Protein AF-A0A101F7F6-F1 (afdb_monomer_lite)

Secondary structure (DSSP, 8-state):
-HHHHHHHHHHHTSHHHHHHHHHHHHHHHHHHHHHHHS-TT--SS-HHHHHHHHHHHHHHHHHHHHH-TTTS--PPPTTS-GGGS--S---PPPP-

Sequence (96 aa):
MLIMAQRQMKYEHQPWFRRLQRWRAGQEGTISELKRRYGVGRTLYREHAGCRRWVGGVIWGYNLKVAFPSLLPQMPNSTKPLSLYAAPDVGVPRAG

Foldseek 3Di:
DVVVVVVVVVVCPDPVNVVVVVVVVVVVVVVVCCVPPVVLVDFPDDDPVSNVVSVVVSVVVVVCCVVPVPVDDPDPPPPDDCVVVPDPDPDDDDDD

pLDDT: mean 75.15, std 18.28, range [37.12, 95.06]

Radius of gyration: 20.95 Å; chains: 1; bounding box: 33×30×70 Å

Structure (mmCIF, N/CA/C/O backbone):
data_AF-A0A101F7F6-F1
#
_entry.id   AF-A0A101F7F6-F1
#
loop_
_atom_site.group_PDB
_atom_site.id
_atom_site.type_symbol
_atom_site.label_atom_id
_atom_site.label_alt_id
_atom_site.label_comp_id
_atom_site.label_asym_id
_atom_site.label_entity_id
_atom_site.label_seq_id
_atom_site.pdbx_PDB_ins_code
_atom_site.Cartn_x
_atom_site.Cartn_y
_atom_site.Cartn_z
_atom_site.occupancy
_atom_site.B_iso_or_equiv
_atom_site.auth_seq_id
_atom_site.auth_comp_id
_atom_site.auth_asym_id
_atom_site.auth_atom_id
_atom_site.pdbx_PDB_model_num
ATOM 1 N N . MET A 1 1 ? -1.951 -18.947 30.165 1.00 63.28 1 MET A N 1
ATOM 2 C CA . MET A 1 1 ? -2.299 -18.640 28.753 1.00 63.28 1 MET A CA 1
ATOM 3 C C . MET A 1 1 ? -3.677 -17.990 28.590 1.00 63.28 1 MET A C 1
ATOM 5 O O . MET A 1 1 ? -3.756 -16.986 27.895 1.00 63.28 1 MET A O 1
ATOM 9 N N . LEU A 1 2 ? -4.735 -18.471 29.259 1.00 69.19 2 LEU A N 1
ATOM 10 C CA . LEU A 1 2 ? -6.109 -17.934 29.143 1.00 69.19 2 LEU A CA 1
ATOM 11 C C . LEU A 1 2 ? -6.263 -16.421 29.417 1.00 69.19 2 LEU A C 1
ATOM 13 O O . LEU A 1 2 ? -6.993 -15.741 28.702 1.00 69.19 2 LEU A O 1
ATOM 17 N N . ILE A 1 3 ? -5.526 -15.869 30.386 1.00 67.88 3 ILE A N 1
ATOM 18 C CA . ILE A 1 3 ? -5.598 -14.435 30.737 1.00 67.88 3 ILE A CA 1
ATOM 19 C C . ILE A 1 3 ? -5.051 -13.531 29.612 1.00 67.88 3 ILE A C 1
ATOM 21 O O . ILE A 1 3 ? -5.594 -12.456 29.358 1.00 67.88 3 ILE A O 1
ATOM 25 N N . MET A 1 4 ? -4.007 -13.970 28.899 1.00 61.78 4 MET A N 1
ATOM 26 C CA . MET A 1 4 ? -3.455 -13.229 27.755 1.00 61.78 4 MET A CA 1
ATOM 27 C C . MET A 1 4 ? -4.424 -13.248 26.567 1.00 61.78 4 MET A C 1
ATOM 29 O O . MET A 1 4 ? -4.658 -12.208 25.957 1.00 61.78 4 MET A O 1
ATOM 33 N N . ALA A 1 5 ? -5.051 -14.397 26.295 1.00 69.06 5 ALA A N 1
ATOM 34 C CA . ALA A 1 5 ? -6.041 -14.542 25.227 1.00 69.06 5 ALA A CA 1
ATOM 35 C C . ALA A 1 5 ? -7.285 -13.665 25.461 1.00 69.06 5 ALA A C 1
ATOM 37 O O . ALA A 1 5 ? -7.733 -12.968 24.554 1.00 69.06 5 ALA A O 1
ATOM 38 N N . GLN A 1 6 ? -7.794 -13.610 26.697 1.00 67.69 6 GLN A N 1
ATOM 39 C CA . GLN A 1 6 ? -8.926 -12.742 27.046 1.00 67.69 6 GLN A CA 1
ATOM 40 C C . GLN A 1 6 ? -8.594 -11.248 26.921 1.00 67.69 6 GLN A C 1
ATOM 42 O O . GLN A 1 6 ? -9.457 -10.463 26.525 1.00 67.69 6 GLN A O 1
ATOM 47 N N . ARG A 1 7 ? -7.354 -10.833 27.230 1.00 66.62 7 ARG A N 1
ATOM 48 C CA . ARG A 1 7 ? -6.904 -9.451 26.988 1.00 66.62 7 ARG A CA 1
ATOM 49 C C . ARG A 1 7 ? -6.882 -9.135 25.497 1.00 66.62 7 ARG A C 1
ATOM 51 O O . ARG A 1 7 ? -7.491 -8.143 25.112 1.00 66.62 7 ARG A O 1
ATOM 58 N N . GLN A 1 8 ? -6.260 -9.983 24.674 1.00 69.19 8 GLN A N 1
ATOM 59 C CA . GLN A 1 8 ? -6.221 -9.805 23.214 1.00 69.19 8 GLN A CA 1
ATOM 60 C C . GLN A 1 8 ? -7.632 -9.694 22.631 1.00 69.19 8 GLN A C 1
ATOM 62 O O . GLN A 1 8 ? -7.932 -8.711 21.963 1.00 69.19 8 GLN A O 1
ATOM 67 N N . MET A 1 9 ? -8.549 -10.587 23.014 1.00 71.12 9 MET A N 1
ATOM 68 C CA . MET A 1 9 ? -9.944 -10.516 22.573 1.00 71.12 9 MET A CA 1
ATOM 69 C C . MET A 1 9 ? -10.610 -9.183 22.933 1.00 71.12 9 MET A C 1
ATOM 71 O O . MET A 1 9 ? -11.278 -8.586 22.092 1.00 71.12 9 MET A O 1
ATOM 75 N N . LYS A 1 10 ? -10.432 -8.664 24.154 1.00 74.81 10 LYS A N 1
ATOM 76 C CA . LYS A 1 10 ? -11.013 -7.362 24.534 1.00 74.81 10 LYS A CA 1
ATOM 77 C C . LYS A 1 10 ? -10.436 -6.199 23.724 1.00 74.81 10 LYS A C 1
ATOM 79 O O . LYS A 1 10 ? -11.175 -5.257 23.452 1.00 74.81 10 LYS A O 1
ATOM 84 N N . TYR A 1 11 ? -9.161 -6.252 23.333 1.00 75.94 11 TYR A N 1
ATOM 85 C CA . TYR A 1 11 ? -8.545 -5.261 22.442 1.00 75.94 11 TYR A CA 1
ATOM 86 C C . TYR A 1 11 ? -9.033 -5.401 20.995 1.00 75.94 11 TYR A C 1
ATOM 88 O O . TYR A 1 11 ? -9.371 -4.399 20.366 1.00 75.94 11 TYR A O 1
ATOM 96 N N . GLU A 1 12 ? -9.161 -6.628 20.492 1.00 81.69 12 GLU A N 1
ATOM 97 C CA . GLU A 1 12 ? -9.593 -6.912 19.120 1.00 81.69 12 GLU A CA 1
ATOM 98 C C . GLU A 1 12 ? -11.047 -6.503 18.852 1.00 81.69 12 GLU A C 1
ATOM 100 O O . GLU A 1 12 ? -11.397 -6.033 17.764 1.00 81.69 12 GLU A O 1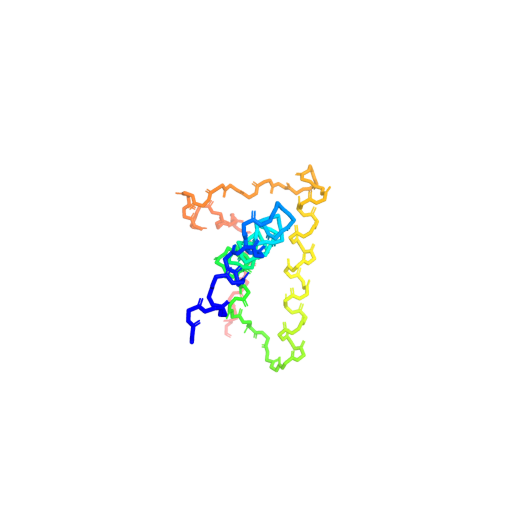
ATOM 105 N N . HIS A 1 13 ? -11.905 -6.608 19.869 1.00 84.94 13 HIS A N 1
ATOM 106 C CA . HIS A 1 13 ? -13.300 -6.189 19.771 1.00 84.94 13 HIS A CA 1
ATOM 107 C C . HIS A 1 13 ? -13.487 -4.669 19.787 1.00 84.94 13 HIS A C 1
ATOM 109 O O . HIS A 1 13 ? -14.593 -4.214 19.472 1.00 84.94 13 HIS A O 1
ATOM 115 N N . GLN A 1 14 ? -12.459 -3.873 20.104 1.00 91.44 14 GLN A N 1
ATOM 116 C CA . GLN A 1 14 ? -12.608 -2.421 20.158 1.00 91.44 14 GLN A CA 1
ATOM 117 C C . GLN A 1 14 ? -12.906 -1.849 18.759 1.00 91.44 14 GLN A C 1
ATOM 119 O O . GLN A 1 14 ? -12.308 -2.282 17.768 1.00 91.44 14 GLN A O 1
ATOM 124 N N . PRO A 1 15 ? -13.814 -0.861 18.636 1.00 91.19 15 PRO A N 1
ATOM 125 C CA . PRO A 1 15 ? -14.208 -0.316 17.335 1.00 91.19 15 PRO A CA 1
ATOM 126 C C . PRO A 1 15 ? -13.035 0.225 16.505 1.00 91.19 15 PRO A C 1
ATOM 128 O O . PRO A 1 15 ? -13.009 0.050 15.284 1.00 91.19 15 PRO A O 1
ATOM 131 N N . TRP A 1 16 ? -12.045 0.846 17.156 1.00 91.75 16 TRP A N 1
ATOM 132 C CA . TRP A 1 16 ? -10.844 1.350 16.485 1.00 91.75 16 TRP A CA 1
ATOM 133 C C . TRP A 1 16 ? -9.968 0.211 15.947 1.00 91.75 16 TRP A C 1
ATOM 135 O O . TRP A 1 16 ? -9.435 0.328 14.845 1.00 91.75 16 TRP A O 1
ATOM 145 N N . PHE A 1 17 ? -9.875 -0.913 16.666 1.00 92.31 17 PHE A N 1
ATOM 146 C CA . PHE A 1 17 ? -9.077 -2.062 16.246 1.00 92.31 17 PHE A CA 1
ATOM 147 C C . PHE A 1 17 ? -9.697 -2.733 15.023 1.00 92.31 17 PHE A C 1
ATOM 149 O O . PHE A 1 17 ? -9.010 -2.996 14.037 1.00 92.31 17 PHE A O 1
ATOM 156 N N . ARG A 1 18 ? -11.023 -2.917 15.021 1.00 91.38 18 ARG A N 1
ATOM 157 C CA . ARG A 1 18 ? -11.740 -3.424 13.839 1.00 91.38 18 ARG A CA 1
ATOM 158 C C . ARG A 1 18 ? -11.573 -2.497 12.636 1.00 91.38 18 ARG A C 1
ATOM 160 O O . ARG A 1 18 ? -11.439 -2.974 11.513 1.00 91.38 18 ARG A O 1
ATOM 167 N N . ARG A 1 19 ? -11.566 -1.175 12.849 1.00 93.06 19 ARG A N 1
ATOM 168 C CA . ARG A 1 19 ? -11.309 -0.194 11.782 1.00 93.06 19 ARG A CA 1
ATOM 169 C C . ARG A 1 19 ? -9.890 -0.331 11.226 1.00 93.06 19 ARG A C 1
ATOM 171 O O . ARG A 1 19 ? -9.732 -0.356 10.010 1.00 93.06 19 ARG A O 1
ATOM 178 N N . LEU A 1 20 ? -8.889 -0.485 12.093 1.00 93.56 20 LEU A N 1
ATOM 179 C CA . LEU A 1 20 ? -7.501 -0.730 11.696 1.00 93.56 20 LEU A CA 1
ATOM 180 C C . LEU A 1 20 ? -7.352 -2.040 10.906 1.00 93.56 20 LEU A C 1
ATOM 182 O O . LEU A 1 20 ? -6.700 -2.056 9.866 1.00 93.56 20 LEU A O 1
ATOM 186 N N . GLN A 1 21 ? -7.984 -3.121 11.366 1.00 93.00 21 GLN A N 1
ATOM 187 C CA . GLN A 1 21 ? -7.996 -4.412 10.672 1.00 93.00 21 GLN A CA 1
ATOM 188 C C . GLN A 1 21 ? -8.615 -4.301 9.275 1.00 93.00 21 GLN A C 1
ATOM 190 O O . GLN A 1 21 ? -8.011 -4.7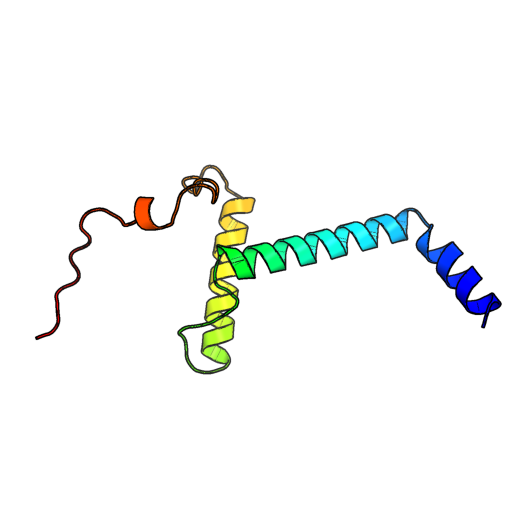45 8.303 1.00 93.00 21 GLN A O 1
ATOM 195 N N . ARG A 1 22 ? -9.769 -3.632 9.138 1.00 93.38 22 ARG A N 1
ATOM 196 C CA . ARG A 1 22 ? -10.377 -3.375 7.820 1.00 93.38 22 ARG A CA 1
ATOM 197 C C . ARG A 1 22 ? -9.468 -2.549 6.916 1.00 93.38 22 ARG A C 1
ATOM 199 O O . ARG A 1 22 ? -9.377 -2.839 5.729 1.00 93.38 22 ARG A O 1
ATOM 206 N N . TRP A 1 23 ? -8.794 -1.540 7.465 1.00 93.25 23 TRP A N 1
ATOM 207 C CA . TRP A 1 23 ? -7.837 -0.737 6.707 1.00 93.25 23 TRP A CA 1
ATOM 208 C C . TRP A 1 23 ? -6.669 -1.592 6.196 1.00 93.25 23 TRP A C 1
ATOM 210 O O . TRP A 1 23 ? -6.354 -1.526 5.010 1.00 93.25 23 TRP A O 1
ATOM 220 N N . ARG A 1 24 ? -6.090 -2.461 7.040 1.00 95.06 24 ARG A N 1
ATOM 221 C CA . ARG A 1 24 ? -5.044 -3.410 6.618 1.00 95.06 24 ARG A CA 1
ATOM 222 C C . ARG A 1 24 ? -5.535 -4.370 5.539 1.00 95.06 24 ARG A C 1
ATOM 224 O O . ARG A 1 24 ? -4.879 -4.492 4.511 1.00 95.06 24 ARG A O 1
ATOM 231 N N . ALA A 1 25 ? -6.707 -4.973 5.727 1.00 94.69 25 ALA A N 1
ATOM 232 C CA . ALA A 1 25 ? -7.305 -5.859 4.732 1.00 94.69 25 ALA A CA 1
ATOM 233 C C . ALA A 1 25 ? -7.548 -5.137 3.391 1.00 94.69 25 ALA A C 1
ATOM 235 O O . ALA A 1 25 ? -7.318 -5.705 2.327 1.00 94.69 25 ALA A O 1
ATOM 236 N N . GLY A 1 26 ? -7.944 -3.859 3.422 1.00 93.44 26 GLY A N 1
ATOM 237 C CA . GLY A 1 26 ? -8.069 -3.029 2.220 1.00 93.44 26 GLY A CA 1
ATOM 238 C C . GLY A 1 26 ? -6.733 -2.797 1.501 1.00 93.44 26 GLY A C 1
ATOM 239 O O . GLY A 1 26 ? -6.670 -2.867 0.270 1.00 93.44 26 GLY A O 1
ATOM 240 N N . GLN A 1 27 ? -5.649 -2.582 2.253 1.00 92.31 27 GLN A N 1
ATOM 241 C CA . GLN A 1 27 ? -4.297 -2.477 1.689 1.00 92.31 27 GLN A CA 1
ATOM 242 C C . GLN A 1 27 ? -3.834 -3.808 1.080 1.00 92.31 27 GLN A C 1
ATOM 244 O O . GLN A 1 27 ? -3.336 -3.828 -0.043 1.00 92.31 27 GLN A O 1
ATOM 249 N N . GLU A 1 28 ? -4.058 -4.932 1.763 1.00 94.19 28 GLU A N 1
ATOM 250 C CA . GLU A 1 28 ? -3.755 -6.269 1.235 1.00 94.19 28 GLU A CA 1
ATOM 251 C C . GLU A 1 28 ? -4.554 -6.580 -0.038 1.00 94.19 28 GLU A C 1
ATOM 253 O O . GLU A 1 28 ? -4.002 -7.125 -0.998 1.00 94.19 28 GLU A O 1
ATOM 258 N N . GLY A 1 29 ? -5.824 -6.164 -0.090 1.00 92.94 29 GLY A N 1
ATOM 259 C CA . GLY A 1 29 ? -6.665 -6.242 -1.284 1.00 92.94 29 GLY A CA 1
ATOM 260 C C . GLY A 1 29 ? -6.074 -5.464 -2.458 1.00 92.94 29 GLY A C 1
ATOM 261 O O . GLY A 1 29 ? -5.925 -6.017 -3.548 1.00 92.94 29 GLY A O 1
ATOM 262 N N . THR A 1 30 ? -5.645 -4.224 -2.213 1.00 91.25 30 THR A N 1
ATOM 263 C CA . THR A 1 30 ? -4.972 -3.387 -3.220 1.00 91.25 30 THR A CA 1
ATOM 264 C C . THR A 1 30 ? -3.689 -4.048 -3.725 1.00 91.25 30 THR A C 1
ATOM 266 O O . THR A 1 30 ? -3.479 -4.170 -4.928 1.00 91.25 30 THR A O 1
ATOM 269 N N . ILE A 1 31 ? -2.841 -4.555 -2.825 1.00 89.50 31 ILE A N 1
ATOM 270 C CA . ILE A 1 31 ? -1.600 -5.249 -3.201 1.00 89.50 31 ILE A CA 1
ATOM 271 C C . ILE A 1 31 ? -1.903 -6.506 -4.029 1.00 89.50 31 ILE A C 1
ATOM 273 O O . ILE A 1 31 ? -1.206 -6.787 -5.006 1.00 89.50 31 ILE A O 1
ATOM 277 N N . SER A 1 32 ? -2.939 -7.264 -3.666 1.00 90.44 32 SER A N 1
ATOM 278 C CA . SER A 1 32 ? -3.380 -8.445 -4.414 1.00 90.44 32 SER A CA 1
ATOM 279 C C . SER A 1 32 ? -3.856 -8.079 -5.823 1.00 90.44 32 SER A C 1
ATOM 281 O O . SER A 1 32 ? -3.474 -8.733 -6.797 1.00 90.44 32 SER A O 1
ATOM 283 N N . GLU A 1 33 ? -4.619 -6.991 -5.961 1.00 89.00 33 GLU A N 1
ATOM 284 C CA . GLU A 1 33 ? -5.036 -6.460 -7.259 1.00 89.00 33 GLU A CA 1
ATOM 285 C C . GLU A 1 33 ? -3.830 -6.049 -8.112 1.00 89.00 33 GLU A C 1
ATOM 287 O O . GLU A 1 33 ? -3.716 -6.489 -9.258 1.00 89.00 33 GLU A O 1
ATOM 292 N N . LEU A 1 34 ? -2.889 -5.288 -7.546 1.00 88.12 34 LEU A N 1
ATOM 293 C CA . LEU A 1 34 ? -1.659 -4.877 -8.227 1.00 88.12 34 LEU A CA 1
ATOM 294 C C . LEU A 1 34 ? -0.831 -6.082 -8.696 1.00 88.12 34 LEU A C 1
ATOM 296 O O . LEU A 1 34 ? -0.343 -6.115 -9.826 1.00 88.12 34 LEU A O 1
ATOM 300 N N . LYS A 1 35 ? -0.714 -7.126 -7.873 1.00 85.94 35 LYS A N 1
ATOM 301 C CA . LYS A 1 35 ? -0.001 -8.352 -8.255 1.00 85.94 35 LYS A CA 1
ATOM 302 C C . LYS A 1 35 ? -0.690 -9.106 -9.392 1.00 85.94 35 LYS A C 1
ATOM 304 O O . LYS A 1 35 ? -0.001 -9.567 -10.298 1.00 85.94 35 LYS A O 1
ATOM 309 N N . ARG A 1 36 ? -2.020 -9.248 -9.347 1.00 86.31 36 ARG A N 1
ATOM 310 C CA . ARG A 1 36 ? -2.789 -10.076 -10.295 1.00 86.31 36 ARG A CA 1
ATOM 311 C C . ARG A 1 36 ? -3.096 -9.367 -11.610 1.00 86.31 36 ARG A C 1
ATOM 313 O O . ARG A 1 36 ? -2.997 -9.991 -12.658 1.00 86.31 36 ARG A O 1
ATOM 320 N N . ARG A 1 37 ? -3.504 -8.097 -11.552 1.00 84.25 37 ARG A N 1
ATOM 321 C CA . ARG A 1 37 ? -3.968 -7.330 -12.720 1.00 84.25 37 ARG A CA 1
ATOM 322 C C . ARG A 1 37 ? -2.878 -6.465 -13.334 1.00 84.25 37 ARG A C 1
ATOM 324 O O . ARG A 1 37 ? -2.855 -6.310 -14.545 1.00 84.25 37 ARG A O 1
ATOM 331 N N . TYR A 1 38 ? -1.975 -5.937 -12.511 1.00 81.88 38 TYR A N 1
ATOM 332 C CA . TYR A 1 38 ? -0.933 -5.010 -12.958 1.00 81.88 38 TYR A CA 1
ATOM 333 C C . TYR A 1 38 ? 0.456 -5.659 -13.075 1.00 81.88 38 TYR A C 1
ATOM 335 O O . TYR A 1 38 ? 1.441 -4.974 -13.332 1.00 81.88 38 TYR A O 1
ATOM 343 N N . GLY A 1 39 ? 0.561 -6.979 -12.887 1.00 82.44 39 GLY A N 1
ATOM 344 C CA . GLY A 1 39 ? 1.793 -7.723 -13.162 1.00 82.44 39 GLY A CA 1
ATOM 345 C C . GLY A 1 39 ? 2.961 -7.413 -12.220 1.00 82.44 39 GLY A C 1
ATOM 346 O O . GLY A 1 39 ? 4.102 -7.720 -12.546 1.00 82.44 39 GLY A O 1
ATOM 347 N N . VAL A 1 40 ? 2.717 -6.855 -11.027 1.00 82.12 40 VAL A N 1
ATOM 348 C CA . VAL A 1 40 ? 3.782 -6.521 -10.049 1.00 82.12 40 VAL A CA 1
ATOM 349 C C . VAL A 1 40 ? 4.506 -7.764 -9.509 1.00 82.12 40 VAL A C 1
ATOM 351 O O . VAL A 1 40 ? 5.588 -7.661 -8.941 1.00 82.12 40 VAL A O 1
ATOM 354 N N . GLY A 1 41 ? 3.940 -8.959 -9.702 1.00 77.69 41 GLY A N 1
ATOM 355 C CA . GLY A 1 41 ? 4.543 -10.216 -9.254 1.00 77.69 41 GLY A CA 1
ATOM 356 C C . GLY A 1 41 ? 5.828 -10.619 -9.987 1.00 77.69 41 GLY A C 1
ATOM 357 O O . GLY A 1 41 ? 6.575 -11.438 -9.455 1.00 77.69 41 GLY A O 1
ATOM 358 N N . ARG A 1 42 ? 6.100 -10.080 -11.185 1.00 78.94 42 ARG A N 1
ATOM 359 C CA . ARG A 1 42 ? 7.338 -10.334 -11.941 1.00 78.94 42 ARG A CA 1
ATOM 360 C C . ARG A 1 42 ? 7.761 -9.083 -12.702 1.00 78.94 42 ARG A C 1
ATOM 362 O O . ARG A 1 42 ? 6.929 -8.417 -13.303 1.00 78.94 42 ARG A O 1
ATOM 369 N N . THR A 1 43 ? 9.056 -8.788 -12.703 1.00 81.50 43 THR A N 1
ATOM 370 C CA . THR A 1 43 ? 9.618 -7.637 -13.421 1.00 81.50 43 THR A CA 1
ATOM 371 C C . THR A 1 43 ? 10.483 -8.124 -14.576 1.00 81.50 43 THR A C 1
ATOM 373 O O . THR A 1 43 ? 11.283 -9.036 -14.397 1.00 81.50 43 THR A O 1
ATOM 376 N N . LEU A 1 44 ? 10.356 -7.505 -15.753 1.00 75.88 44 LEU A N 1
ATOM 377 C CA . LEU A 1 44 ? 11.257 -7.768 -16.888 1.00 75.88 44 LEU A CA 1
ATOM 378 C C . LEU A 1 44 ? 12.617 -7.071 -16.724 1.00 75.88 44 LEU A C 1
ATOM 380 O O . LEU A 1 44 ? 13.590 -7.424 -17.386 1.00 75.88 44 LEU A O 1
ATOM 384 N N . TYR A 1 45 ? 12.688 -6.090 -15.824 1.00 78.81 45 TYR A N 1
ATOM 385 C CA . TYR A 1 45 ? 13.925 -5.406 -15.486 1.00 78.81 45 TYR A CA 1
ATOM 386 C C . TYR A 1 45 ? 14.815 -6.283 -14.611 1.00 78.81 45 TYR A C 1
ATOM 388 O O . TYR A 1 45 ? 14.350 -6.904 -13.652 1.00 78.81 45 TYR A O 1
ATOM 396 N N . ARG A 1 46 ? 16.108 -6.288 -14.937 1.00 82.00 46 ARG A N 1
ATOM 397 C CA . ARG A 1 46 ? 17.142 -6.927 -14.128 1.00 82.00 46 ARG A CA 1
ATOM 398 C C . ARG A 1 46 ? 17.482 -6.050 -12.925 1.00 82.00 46 ARG A C 1
ATOM 400 O O . ARG A 1 46 ? 17.375 -4.826 -12.986 1.00 82.00 46 ARG A O 1
ATOM 407 N N . GLU A 1 47 ? 17.921 -6.714 -11.861 1.00 86.12 47 GLU A N 1
ATOM 408 C CA . GLU A 1 47 ? 18.412 -6.104 -10.623 1.00 86.12 47 GLU A CA 1
ATOM 409 C C . GLU A 1 47 ? 17.358 -5.365 -9.784 1.00 86.12 47 GLU A C 1
ATOM 411 O O . GLU A 1 47 ? 16.275 -4.970 -10.224 1.00 86.12 47 GLU A O 1
ATOM 416 N N . HIS A 1 48 ? 17.696 -5.157 -8.511 1.00 86.69 48 HIS A N 1
ATOM 417 C CA . HIS A 1 48 ? 16.792 -4.558 -7.533 1.00 86.69 48 HIS A CA 1
ATOM 418 C C . HIS A 1 48 ? 16.390 -3.118 -7.902 1.00 86.69 48 HIS A C 1
ATOM 420 O O . HIS A 1 48 ? 15.271 -2.684 -7.626 1.00 86.69 48 HIS A O 1
ATOM 426 N N . ALA A 1 49 ? 17.278 -2.364 -8.558 1.00 88.50 49 ALA A N 1
ATOM 427 C CA . ALA A 1 49 ? 16.975 -1.014 -9.029 1.00 88.50 49 ALA A CA 1
ATOM 428 C C . ALA A 1 49 ? 15.885 -1.008 -10.114 1.00 88.50 49 ALA A C 1
ATOM 430 O O . ALA A 1 49 ? 14.958 -0.197 -10.046 1.00 88.50 49 ALA A O 1
ATOM 431 N N . GLY A 1 50 ? 15.957 -1.949 -11.059 1.00 85.94 50 GLY A N 1
ATOM 432 C CA . GLY A 1 50 ? 14.943 -2.150 -12.088 1.00 85.94 50 GLY A CA 1
ATOM 433 C C . GLY A 1 50 ? 13.591 -2.556 -11.502 1.00 85.94 50 GLY A C 1
ATOM 434 O O . GLY A 1 50 ? 12.562 -1.983 -11.862 1.00 85.94 50 GLY A O 1
ATOM 435 N N . CYS A 1 51 ? 13.601 -3.461 -10.519 1.00 88.19 51 CYS A N 1
ATOM 436 C CA . CYS A 1 51 ? 12.395 -3.863 -9.793 1.00 88.19 51 CYS A CA 1
ATOM 437 C C . CYS A 1 51 ? 11.721 -2.673 -9.086 1.00 88.19 51 CYS A C 1
ATOM 439 O O . CYS A 1 51 ? 10.522 -2.455 -9.251 1.00 88.19 51 CYS A O 1
ATOM 441 N N . ARG A 1 52 ? 12.488 -1.829 -8.378 1.00 89.44 52 ARG A N 1
ATOM 442 C CA . ARG A 1 52 ? 11.945 -0.618 -7.732 1.00 89.44 52 ARG A CA 1
ATOM 443 C C . ARG A 1 52 ? 11.297 0.339 -8.730 1.00 89.44 52 ARG A C 1
ATOM 445 O O . ARG A 1 52 ? 10.224 0.865 -8.449 1.00 89.44 52 ARG A O 1
ATOM 452 N N . ARG A 1 53 ? 11.925 0.557 -9.891 1.00 90.06 53 ARG A N 1
ATOM 453 C CA . ARG A 1 53 ? 11.371 1.425 -10.941 1.00 90.06 53 ARG A CA 1
ATOM 454 C C . ARG A 1 53 ? 10.073 0.859 -11.516 1.00 90.06 53 ARG A C 1
ATOM 456 O O . ARG A 1 53 ? 9.120 1.613 -11.685 1.00 90.06 53 ARG A O 1
ATOM 463 N N . TRP A 1 54 ? 10.018 -0.451 -11.751 1.00 89.44 54 TRP A N 1
ATOM 464 C CA . TRP A 1 54 ? 8.804 -1.133 -12.203 1.00 89.44 54 TRP A CA 1
ATOM 465 C C . TRP A 1 54 ? 7.652 -0.989 -11.206 1.00 89.44 54 TRP A C 1
ATOM 467 O O . TRP A 1 54 ? 6.579 -0.511 -11.566 1.00 89.44 54 TRP A O 1
ATOM 477 N N . VAL A 1 55 ? 7.893 -1.338 -9.938 1.00 89.56 55 VAL A N 1
ATOM 478 C CA . VAL A 1 55 ? 6.893 -1.223 -8.866 1.00 89.56 55 VAL A CA 1
ATOM 479 C C . VAL A 1 55 ? 6.414 0.225 -8.732 1.00 89.56 55 VAL A C 1
ATOM 481 O O . VAL A 1 55 ? 5.211 0.468 -8.670 1.00 89.56 55 VAL A O 1
ATOM 484 N N . GLY A 1 56 ? 7.341 1.189 -8.747 1.00 91.31 56 GLY A N 1
ATOM 485 C CA . GLY A 1 56 ? 7.021 2.613 -8.677 1.00 91.31 56 GLY A CA 1
ATOM 486 C C . GLY A 1 56 ? 6.129 3.080 -9.828 1.00 91.31 56 GLY A C 1
ATOM 487 O O . GLY A 1 56 ? 5.130 3.750 -9.583 1.00 91.31 56 GLY A O 1
ATOM 488 N N . GLY A 1 57 ? 6.433 2.674 -11.065 1.00 90.75 57 GLY A N 1
ATOM 489 C CA . GLY A 1 57 ? 5.616 3.002 -12.236 1.00 90.75 57 GLY A CA 1
ATOM 490 C C . GLY A 1 57 ? 4.198 2.434 -12.154 1.00 90.75 57 GLY A C 1
ATOM 491 O O . GLY A 1 57 ? 3.232 3.147 -12.425 1.00 90.75 57 GLY A O 1
ATOM 492 N N . VAL A 1 58 ? 4.055 1.183 -11.705 1.00 89.50 58 VAL A N 1
ATOM 493 C CA . VAL A 1 58 ? 2.736 0.560 -11.521 1.00 89.50 58 VAL A CA 1
ATOM 494 C C . VAL A 1 58 ? 1.915 1.278 -10.445 1.00 89.50 58 VAL A C 1
ATOM 496 O O . VAL A 1 58 ? 0.739 1.561 -10.668 1.00 89.50 58 VAL A O 1
ATOM 499 N N . ILE A 1 59 ? 2.522 1.612 -9.300 1.00 90.88 59 ILE A N 1
ATOM 500 C CA . ILE A 1 59 ? 1.846 2.363 -8.228 1.00 90.88 59 ILE A CA 1
ATOM 501 C C . ILE A 1 59 ? 1.409 3.740 -8.733 1.00 90.88 59 ILE A C 1
ATOM 503 O O . ILE A 1 59 ? 0.291 4.169 -8.459 1.00 90.88 59 ILE A O 1
ATOM 507 N N . TRP A 1 60 ? 2.267 4.422 -9.494 1.00 92.06 60 TRP A N 1
ATOM 508 C CA . TRP A 1 60 ? 1.957 5.738 -10.041 1.00 92.06 60 TRP A CA 1
ATOM 509 C C . TRP A 1 60 ? 0.764 5.683 -11.002 1.00 92.06 60 TRP A C 1
ATOM 511 O O . TRP A 1 60 ? -0.198 6.429 -10.830 1.00 92.06 60 TRP A O 1
ATOM 521 N N . GLY A 1 61 ? 0.759 4.729 -11.939 1.00 88.81 61 GLY A N 1
ATOM 522 C CA . GLY A 1 61 ? -0.370 4.509 -12.849 1.00 88.81 61 GLY A CA 1
ATOM 523 C C . GLY A 1 61 ? -1.668 4.126 -12.127 1.00 88.81 61 GLY A C 1
ATOM 524 O O . GLY A 1 61 ? -2.738 4.636 -12.461 1.00 88.81 61 GLY A O 1
ATOM 525 N N . TYR A 1 62 ? -1.586 3.277 -11.097 1.00 88.31 62 TYR A N 1
ATOM 526 C CA . TYR A 1 62 ? -2.741 2.935 -10.263 1.00 88.31 62 TYR A CA 1
ATOM 527 C C . TYR A 1 62 ? -3.307 4.163 -9.538 1.00 88.31 62 TYR A C 1
ATOM 529 O O . TYR A 1 62 ? -4.513 4.401 -9.579 1.00 88.31 62 TYR A O 1
ATOM 537 N N . ASN A 1 63 ? -2.446 4.981 -8.930 1.00 90.31 63 ASN A N 1
ATOM 538 C CA . ASN A 1 63 ? -2.870 6.190 -8.228 1.00 90.31 63 ASN A CA 1
ATOM 539 C C . ASN A 1 63 ? -3.504 7.214 -9.174 1.00 90.31 63 ASN A C 1
ATOM 541 O O . ASN A 1 63 ? -4.500 7.828 -8.805 1.00 90.31 63 ASN A O 1
ATOM 545 N N . LEU A 1 64 ? -2.989 7.363 -10.399 1.00 89.88 64 LEU A N 1
ATOM 546 C CA . LEU A 1 64 ? -3.603 8.226 -11.412 1.00 89.88 64 LEU A CA 1
ATOM 547 C C . LEU A 1 64 ? -5.019 7.769 -11.775 1.00 89.88 64 LEU A C 1
ATOM 549 O O . LEU A 1 64 ? -5.921 8.598 -11.830 1.00 89.88 64 LEU A O 1
ATOM 553 N N . LYS A 1 65 ? -5.240 6.460 -11.948 1.00 86.50 65 LYS A N 1
ATOM 554 C CA . LYS A 1 65 ? -6.582 5.895 -12.171 1.00 86.50 65 LYS A CA 1
ATOM 555 C C . LYS A 1 65 ? -7.529 6.200 -11.010 1.00 86.50 65 LYS A C 1
ATOM 557 O O . LYS A 1 65 ? -8.683 6.541 -11.244 1.00 86.50 65 LYS A O 1
ATOM 562 N N . VAL A 1 66 ? -7.062 6.048 -9.771 1.00 86.25 66 VAL A N 1
ATOM 563 C CA . VAL A 1 66 ? -7.888 6.287 -8.578 1.00 86.25 66 VAL A CA 1
ATOM 564 C C . VAL A 1 66 ? -8.205 7.773 -8.405 1.00 86.25 66 VAL A C 1
ATOM 566 O O . VAL A 1 6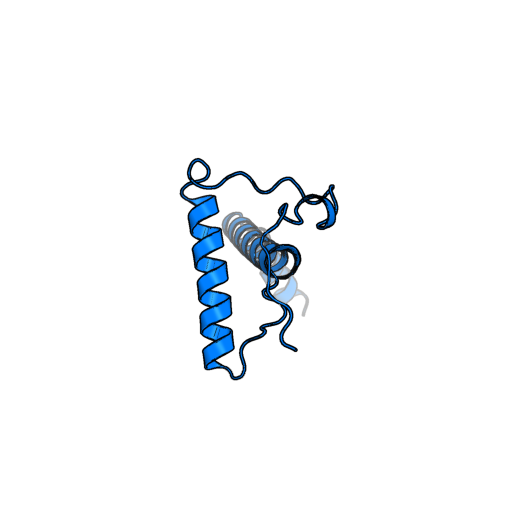6 ? -9.346 8.116 -8.110 1.00 86.25 66 VAL A O 1
ATOM 569 N N . ALA A 1 67 ? -7.218 8.651 -8.589 1.00 89.38 67 ALA A N 1
ATOM 570 C CA . ALA A 1 67 ? -7.373 10.090 -8.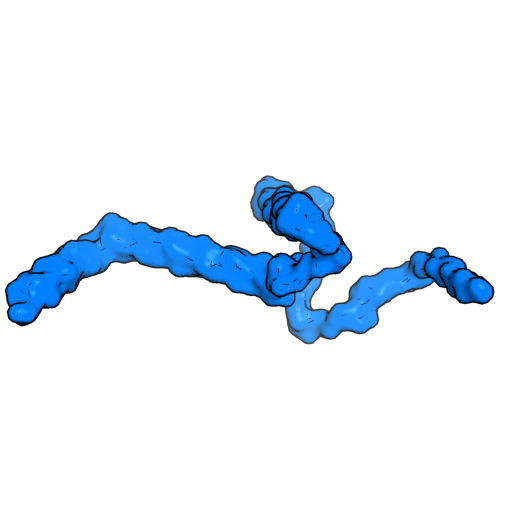396 1.00 89.38 67 ALA A CA 1
ATOM 571 C C . ALA A 1 67 ? -8.136 10.768 -9.545 1.00 89.38 67 ALA A C 1
ATOM 573 O O . ALA A 1 67 ? -8.882 11.716 -9.312 1.00 89.38 67 ALA A O 1
ATOM 574 N N . PHE A 1 68 ? -7.969 10.276 -10.774 1.00 88.81 68 PHE A N 1
ATOM 575 C CA . PHE A 1 68 ? -8.525 10.886 -11.980 1.00 88.81 68 PHE A CA 1
ATOM 576 C C . PHE A 1 68 ? -9.161 9.834 -12.905 1.00 88.81 68 PHE A C 1
ATOM 578 O O . PHE A 1 68 ? -8.675 9.589 -14.012 1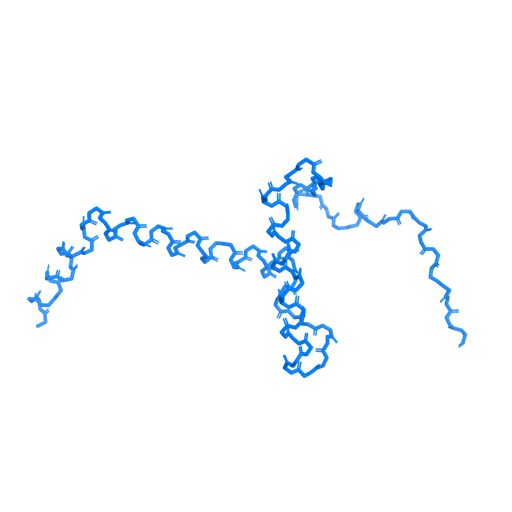.00 88.81 68 PHE A O 1
ATOM 585 N N . PRO A 1 69 ? -10.278 9.212 -12.491 1.00 77.38 69 PRO A N 1
ATOM 586 C CA . PRO A 1 69 ? -10.923 8.141 -13.254 1.00 77.38 69 PRO A CA 1
ATOM 587 C C . PRO A 1 69 ? -11.484 8.599 -14.609 1.00 77.38 69 PRO A C 1
ATOM 589 O O . PRO A 1 69 ? -11.708 7.771 -15.484 1.00 77.38 69 PRO A O 1
ATOM 592 N N . SER A 1 70 ? -11.696 9.902 -14.805 1.00 80.75 70 SER A N 1
ATOM 593 C CA . SER A 1 70 ? -12.128 10.489 -16.078 1.00 80.75 70 SER A CA 1
ATOM 594 C C . SER A 1 70 ? -10.993 10.682 -17.091 1.00 80.75 70 SER A C 1
ATOM 596 O O . SER A 1 70 ? -11.277 10.864 -18.271 1.00 80.75 70 SER A O 1
ATOM 598 N N . LEU A 1 71 ? -9.725 10.648 -16.657 1.00 70.75 71 LEU A N 1
ATOM 599 C CA . LEU A 1 71 ? -8.560 10.857 -17.530 1.00 70.75 71 LEU A CA 1
ATOM 600 C C . LEU A 1 71 ? -8.064 9.572 -18.197 1.00 70.75 71 LEU A C 1
ATOM 602 O O . LEU A 1 71 ? -7.316 9.641 -19.169 1.00 70.75 71 LEU A O 1
ATOM 606 N N . LEU A 1 72 ? -8.453 8.405 -17.682 1.00 65.69 72 LEU A N 1
ATOM 607 C CA . LEU A 1 72 ? -8.024 7.120 -18.218 1.00 65.69 72 LEU A CA 1
ATOM 608 C C . LEU A 1 72 ? -9.238 6.341 -18.730 1.00 65.69 72 LEU A C 1
ATOM 610 O O . LEU A 1 72 ? -10.207 6.186 -17.983 1.00 65.69 72 LEU A O 1
ATOM 614 N N . PRO A 1 73 ? -9.202 5.810 -19.969 1.00 64.44 73 PRO A N 1
ATOM 615 C CA . PRO A 1 73 ? -10.246 4.910 -20.427 1.00 64.44 73 PRO A CA 1
ATOM 616 C C . PRO A 1 73 ? -10.339 3.743 -19.446 1.00 64.44 73 PRO A C 1
ATOM 618 O O . PRO A 1 73 ? -9.336 3.100 -19.123 1.00 64.44 73 PRO A O 1
ATOM 621 N N . GLN A 1 74 ? -11.545 3.507 -18.926 1.00 61.69 74 GLN A N 1
ATOM 622 C CA . GLN A 1 74 ? -11.773 2.450 -17.953 1.00 61.69 74 GLN A CA 1
ATOM 623 C C . GLN A 1 74 ? -11.349 1.124 -18.572 1.00 61.69 74 GLN A C 1
ATOM 625 O O . GLN A 1 74 ? -11.946 0.680 -19.554 1.00 61.69 74 GLN A O 1
ATOM 630 N N . MET A 1 75 ? -10.317 0.496 -18.001 1.00 52.16 75 MET A N 1
ATOM 631 C CA . MET A 1 75 ? -9.957 -0.850 -18.412 1.00 52.16 75 MET A CA 1
ATOM 632 C C . MET A 1 75 ? -11.167 -1.748 -18.146 1.00 52.16 75 MET A C 1
ATOM 634 O O . MET A 1 75 ? -11.627 -1.839 -17.004 1.00 52.16 75 MET A O 1
ATOM 638 N N . PRO A 1 76 ? -11.718 -2.382 -19.182 1.00 53.03 76 PRO A N 1
ATOM 639 C CA . PRO A 1 76 ? -12.890 -3.224 -19.039 1.00 53.03 76 PRO A CA 1
ATOM 640 C C . PRO A 1 76 ? -12.624 -4.353 -18.047 1.00 53.03 76 PRO A C 1
ATOM 642 O O . PRO A 1 76 ? -11.543 -4.943 -17.991 1.00 53.03 76 PRO A O 1
ATOM 645 N N . ASN A 1 77 ? -13.640 -4.633 -17.234 1.00 50.97 77 ASN A N 1
ATOM 646 C CA . ASN A 1 77 ? -13.566 -5.641 -16.191 1.00 50.97 77 ASN A CA 1
ATOM 647 C C . ASN A 1 77 ? -13.130 -7.000 -16.767 1.00 50.97 77 ASN A C 1
ATOM 649 O O . ASN A 1 77 ? -13.592 -7.416 -17.828 1.00 50.97 77 ASN A O 1
ATOM 653 N N . SER A 1 78 ? -12.245 -7.674 -16.021 1.00 53.09 78 SER A N 1
ATOM 654 C CA . SER A 1 78 ? -11.501 -8.915 -16.326 1.00 53.09 78 SER A CA 1
ATOM 655 C C . SER A 1 78 ? -12.313 -10.130 -16.825 1.00 53.09 78 SER A C 1
ATOM 657 O O . SER A 1 78 ? -11.748 -11.210 -16.980 1.00 53.09 78 SER A O 1
ATOM 659 N N . THR A 1 79 ? -13.613 -10.015 -17.074 1.00 48.72 79 THR A N 1
ATOM 660 C CA . THR A 1 79 ? -14.422 -11.103 -17.639 1.00 48.72 79 THR A CA 1
ATOM 661 C C . THR A 1 79 ? -14.132 -11.334 -19.123 1.00 48.72 79 THR A C 1
ATOM 663 O O . THR A 1 79 ? -14.486 -12.379 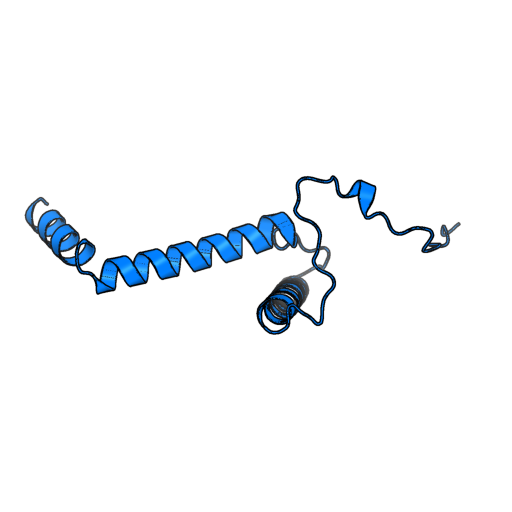-19.658 1.00 48.72 79 THR A O 1
ATOM 666 N N . LYS A 1 80 ? -13.485 -10.382 -19.805 1.00 47.59 80 LYS A N 1
ATOM 667 C CA . LYS A 1 80 ? -13.083 -10.533 -21.207 1.00 47.59 80 LYS A CA 1
ATOM 668 C C . LYS A 1 80 ? -11.577 -10.829 -21.292 1.00 47.59 80 LYS A C 1
ATOM 670 O O . LYS A 1 80 ? -10.802 -10.115 -20.652 1.00 47.59 80 LYS A O 1
ATOM 675 N N . PRO A 1 81 ? -11.154 -11.866 -22.037 1.00 40.62 81 PRO A N 1
ATOM 676 C CA . PRO A 1 81 ? -9.749 -12.256 -22.141 1.00 40.62 81 PRO A CA 1
ATOM 677 C C . PRO A 1 81 ? -8.894 -11.137 -22.749 1.00 40.62 81 PRO A C 1
ATOM 679 O O . PRO A 1 81 ? -9.369 -10.381 -23.596 1.00 40.62 81 PRO A O 1
ATOM 682 N N . LEU A 1 82 ? -7.612 -11.067 -22.358 1.00 48.88 82 LEU A N 1
ATOM 683 C CA . LEU A 1 82 ? -6.624 -10.116 -22.903 1.00 48.88 82 LEU A CA 1
ATOM 684 C C . LEU A 1 82 ? -6.518 -10.158 -24.440 1.00 48.88 82 LEU A C 1
ATOM 686 O O . LEU A 1 82 ? -6.078 -9.183 -25.040 1.00 48.88 82 LEU A O 1
ATOM 690 N N . SER A 1 83 ? -6.956 -11.249 -25.076 1.00 53.69 83 SER A N 1
ATOM 691 C CA . SER A 1 83 ? -7.039 -11.383 -26.534 1.00 53.69 83 SER A CA 1
ATOM 692 C C . SER A 1 83 ? -7.979 -10.370 -27.194 1.00 53.69 83 SER A C 1
ATOM 694 O O . SER A 1 83 ? -7.825 -10.102 -28.378 1.00 53.69 83 SER A O 1
ATOM 696 N N . LEU A 1 84 ? -8.932 -9.794 -26.451 1.00 44.09 84 LEU A N 1
ATOM 697 C CA . LEU A 1 84 ? -9.852 -8.772 -26.958 1.00 44.09 84 LEU A CA 1
ATOM 698 C C . LEU A 1 84 ? -9.253 -7.353 -26.963 1.00 44.09 84 LEU A C 1
ATOM 700 O O . LEU A 1 84 ? -9.822 -6.466 -27.590 1.00 44.09 84 LEU A O 1
ATOM 704 N N . TYR A 1 85 ? -8.140 -7.138 -26.250 1.00 46.91 85 TYR A N 1
ATOM 705 C CA . TYR A 1 85 ? -7.425 -5.853 -26.163 1.00 46.91 85 TYR A CA 1
ATOM 706 C C . TYR A 1 85 ? -6.073 -5.884 -26.869 1.00 46.91 85 TYR A C 1
ATOM 708 O O . TYR A 1 85 ? -5.281 -4.958 -26.704 1.00 46.91 85 TYR A O 1
ATOM 716 N N . ALA A 1 86 ? -5.796 -6.939 -27.642 1.00 46.50 86 ALA A N 1
ATOM 717 C CA . ALA A 1 86 ? -4.739 -6.886 -28.634 1.00 46.50 86 ALA A CA 1
ATOM 718 C C . ALA A 1 86 ? -5.085 -5.727 -29.576 1.00 46.50 86 ALA A C 1
ATOM 720 O O . ALA A 1 86 ? -6.059 -5.802 -30.324 1.00 46.50 86 ALA A O 1
ATOM 721 N N . ALA A 1 87 ? -4.353 -4.620 -29.434 1.00 43.28 87 ALA A N 1
ATOM 722 C CA . ALA A 1 87 ? -4.497 -3.452 -30.282 1.00 43.28 87 ALA A CA 1
ATOM 723 C C . ALA A 1 87 ? -4.492 -3.905 -31.750 1.00 43.28 87 ALA A C 1
ATOM 725 O O . ALA A 1 87 ? -3.674 -4.769 -32.098 1.00 43.28 87 ALA A O 1
ATOM 726 N N . PRO A 1 88 ? -5.374 -3.364 -32.608 1.00 40.84 88 PRO A N 1
ATOM 727 C CA . PRO A 1 88 ? -5.135 -3.500 -34.026 1.00 40.84 88 PRO A CA 1
ATOM 728 C C . PRO A 1 88 ? -3.755 -2.870 -34.293 1.00 40.84 88 PRO A C 1
ATOM 730 O O . PRO A 1 88 ? -3.370 -1.873 -33.678 1.00 40.84 88 PRO A O 1
ATOM 733 N N . ASP A 1 89 ? -2.961 -3.583 -35.086 1.00 45.19 89 ASP A N 1
ATOM 734 C CA . ASP A 1 89 ? -1.914 -3.027 -35.942 1.00 45.19 89 ASP A CA 1
ATOM 735 C C . ASP A 1 89 ? -0.929 -1.987 -35.368 1.00 45.19 89 ASP A C 1
ATOM 737 O O . ASP A 1 89 ? -0.596 -1.007 -36.026 1.00 45.19 89 ASP A O 1
ATOM 741 N N . VAL A 1 90 ? -0.290 -2.259 -34.226 1.00 42.31 90 VAL A N 1
ATOM 742 C CA . VAL A 1 90 ? 1.044 -1.670 -33.995 1.00 42.31 90 VAL A CA 1
ATOM 743 C C . VAL A 1 90 ? 2.075 -2.597 -34.628 1.00 42.31 90 VAL A C 1
ATOM 745 O O . VAL A 1 90 ? 2.513 -3.576 -34.024 1.00 42.31 90 VAL A O 1
ATOM 748 N N . GLY A 1 91 ? 2.412 -2.316 -35.887 1.00 39.69 91 GLY A N 1
ATOM 749 C CA . GLY A 1 91 ? 3.461 -3.002 -36.634 1.00 39.69 91 GLY A CA 1
ATOM 750 C C . GLY A 1 91 ? 4.787 -2.980 -35.874 1.00 39.69 91 GLY A C 1
ATOM 751 O O . GLY A 1 91 ? 5.499 -1.981 -35.867 1.00 39.69 91 GLY A O 1
ATOM 752 N N . VAL A 1 92 ? 5.129 -4.100 -35.240 1.00 43.41 92 VAL A N 1
ATOM 753 C CA . VAL A 1 92 ? 6.482 -4.354 -34.744 1.00 43.41 92 VAL A CA 1
ATOM 754 C C . VAL A 1 92 ? 7.261 -4.968 -35.910 1.00 43.41 92 VAL A C 1
ATOM 756 O O . VAL A 1 92 ? 6.869 -6.041 -36.382 1.00 43.41 92 VAL A O 1
ATOM 759 N N . PRO A 1 93 ? 8.336 -4.336 -36.413 1.00 37.12 93 PRO A N 1
ATOM 760 C CA . PRO A 1 93 ? 9.140 -4.949 -37.456 1.00 37.12 93 PRO A CA 1
ATOM 761 C C . PRO A 1 93 ? 9.806 -6.205 -36.889 1.00 37.12 93 PRO A C 1
ATOM 763 O O . PRO A 1 93 ? 10.449 -6.160 -35.838 1.00 37.12 93 PRO A O 1
ATOM 766 N N . ARG A 1 94 ? 9.652 -7.339 -37.583 1.00 41.53 94 ARG A N 1
ATOM 767 C CA . ARG A 1 94 ? 10.479 -8.525 -37.337 1.00 41.53 94 ARG A CA 1
ATOM 768 C C . ARG A 1 94 ? 11.924 -8.156 -37.665 1.00 41.53 94 ARG A C 1
ATOM 770 O O . ARG A 1 94 ? 12.213 -7.804 -38.805 1.00 41.53 94 ARG A O 1
ATOM 777 N N . ALA A 1 95 ? 12.807 -8.243 -36.676 1.00 39.12 95 ALA A N 1
ATOM 778 C CA . ALA A 1 95 ? 14.237 -8.306 -36.934 1.00 39.12 95 ALA A CA 1
ATOM 779 C C . ALA A 1 95 ? 14.514 -9.582 -37.747 1.00 39.12 95 ALA A C 1
ATOM 781 O O . ALA A 1 95 ? 14.052 -10.662 -37.363 1.00 39.12 95 ALA A O 1
ATOM 782 N N . GLY A 1 96 ? 15.162 -9.406 -38.900 1.00 41.81 96 GLY A N 1
ATOM 783 C CA . GLY A 1 96 ? 15.746 -10.490 -39.688 1.00 41.81 96 GLY A CA 1
ATOM 784 C C . GLY A 1 96 ? 17.007 -11.049 -39.050 1.00 41.81 96 GLY A C 1
ATOM 785 O O . GLY A 1 96 ? 17.517 -10.422 -38.092 1.00 41.81 96 GLY A O 1
#